Protein AF-A0A957YL84-F1 (afdb_monomer_lite)

Radius of gyration: 13.94 Å; chains: 1; bounding box: 33×29×37 Å

pLDDT: mean 93.48, std 6.89, range [47.0, 98.12]

Secondary structure (DSSP, 8-state):
--SSPP-S-SSHHHHHHTS-HHHHHHHHHHHHHHHHH-TTS-EEEETTEEEEEEEEEE-TTS-EEEEEEEEEEE-SS-EEEEE--EETTEEHHHHTGGGS-S--EETTEE-

Sequence (111 aa):
MNMFKPVGATSVKEYLALLPKDRLEPIAFLHKFIQKIDPSLKPVFASNMLGYGTFKYKNYKKEIVDWPLIALASQKNYMSIYVCAIDGDQYIAEKYKDELGKVSVGKSCIR

Foldseek 3Di:
DLPADDDPDDWPVVLLVRDDPVGNVVVVVVVVVVCVVPVQQDWTCDSNWTATHWDFDQDPVRDTDTDGCWTWDDDPPDIKIFHNDDDPPHAPCVVCVVVVPPWDDDRRITD

Structure (mmCIF, N/CA/C/O backbone):
data_AF-A0A957YL84-F1
#
_entry.id   AF-A0A957YL84-F1
#
loop_
_atom_site.group_PDB
_atom_site.id
_atom_site.type_symbol
_atom_site.label_atom_id
_atom_site.label_alt_id
_atom_site.label_comp_id
_atom_site.label_asym_id
_atom_site.label_entity_id
_atom_site.label_seq_id
_atom_site.pdbx_PDB_ins_code
_atom_site.Cartn_x
_atom_site.Cartn_y
_atom_site.Cartn_z
_atom_site.occupancy
_atom_site.B_iso_or_equiv
_atom_site.auth_seq_id
_atom_site.auth_comp_id
_atom_site.auth_asym_id
_atom_site.auth_atom_id
_atom_site.pdbx_PDB_model_num
ATOM 1 N N . MET A 1 1 ? 15.496 -3.085 10.584 1.00 47.00 1 MET A N 1
ATOM 2 C CA . MET A 1 1 ? 15.426 -3.612 9.207 1.00 47.00 1 MET A CA 1
ATOM 3 C C . MET A 1 1 ? 14.196 -3.033 8.535 1.00 47.00 1 MET A C 1
ATOM 5 O O . MET A 1 1 ? 13.154 -2.988 9.182 1.00 47.00 1 MET A O 1
ATOM 9 N N . ASN A 1 2 ? 14.319 -2.533 7.304 1.00 59.34 2 ASN A N 1
ATOM 10 C CA . ASN A 1 2 ? 13.150 -2.150 6.515 1.00 59.34 2 ASN A CA 1
ATOM 11 C C . ASN A 1 2 ? 12.409 -3.441 6.135 1.00 59.34 2 ASN A C 1
ATOM 13 O O . ASN A 1 2 ? 13.036 -4.370 5.633 1.00 59.34 2 ASN A O 1
ATOM 17 N N . MET A 1 3 ? 11.117 -3.534 6.454 1.00 67.94 3 MET A N 1
ATOM 18 C CA . MET A 1 3 ? 10.330 -4.766 6.279 1.00 67.94 3 MET A CA 1
ATOM 19 C C . MET A 1 3 ? 10.064 -5.076 4.796 1.00 67.94 3 MET A C 1
ATOM 21 O O . MET A 1 3 ? 9.723 -6.201 4.441 1.00 67.94 3 MET A O 1
ATOM 25 N N . PHE A 1 4 ? 10.251 -4.082 3.926 1.00 77.94 4 PHE A N 1
ATOM 26 C CA . PHE A 1 4 ? 10.008 -4.180 2.494 1.00 77.94 4 PHE A CA 1
ATOM 27 C C . PHE A 1 4 ? 11.312 -4.331 1.726 1.00 77.94 4 PHE A C 1
ATOM 29 O O . PHE A 1 4 ? 12.291 -3.619 1.981 1.00 77.94 4 PHE A O 1
ATOM 36 N N . LYS A 1 5 ? 11.291 -5.245 0.752 1.00 79.19 5 LYS A N 1
ATOM 37 C CA . LYS A 1 5 ? 12.413 -5.512 -0.145 1.00 79.19 5 LYS A CA 1
ATOM 38 C C . LYS A 1 5 ? 12.947 -4.190 -0.726 1.00 79.19 5 LYS A C 1
ATOM 40 O O . LYS A 1 5 ? 12.151 -3.414 -1.252 1.00 79.19 5 LYS A O 1
ATOM 45 N N . PRO A 1 6 ? 14.265 -3.933 -0.655 1.00 85.06 6 PRO A N 1
ATOM 46 C CA . PRO A 1 6 ? 14.878 -2.809 -1.346 1.00 85.06 6 PRO A CA 1
ATOM 47 C C . PRO A 1 6 ? 14.544 -2.821 -2.835 1.00 85.06 6 PRO A C 1
ATOM 49 O O . PRO A 1 6 ? 14.619 -3.863 -3.492 1.00 85.06 6 PRO A O 1
ATOM 52 N N . VAL A 1 7 ? 14.193 -1.653 -3.356 1.00 87.00 7 VAL A N 1
ATOM 53 C CA . VAL A 1 7 ? 14.016 -1.415 -4.788 1.00 87.00 7 VAL A CA 1
ATOM 54 C C . VAL A 1 7 ? 14.961 -0.292 -5.192 1.00 87.00 7 VAL A C 1
ATOM 56 O O . VAL A 1 7 ? 15.205 0.616 -4.403 1.00 87.00 7 VAL A O 1
ATOM 59 N N . GLY A 1 8 ? 15.508 -0.349 -6.405 1.00 90.00 8 GLY A N 1
ATOM 60 C CA . GLY A 1 8 ? 16.432 0.669 -6.923 1.00 90.00 8 GLY A CA 1
ATOM 61 C C . GLY A 1 8 ? 15.754 1.983 -7.322 1.00 90.00 8 GLY A C 1
ATOM 62 O O . GLY A 1 8 ? 16.237 2.646 -8.230 1.00 90.00 8 GLY A O 1
ATOM 63 N N . ALA A 1 9 ? 14.617 2.317 -6.707 1.00 93.50 9 ALA A N 1
ATOM 64 C CA . ALA A 1 9 ? 13.841 3.517 -6.990 1.00 93.50 9 ALA A CA 1
ATOM 65 C C . ALA A 1 9 ? 13.916 4.495 -5.819 1.00 93.50 9 ALA A C 1
ATOM 67 O O . ALA A 1 9 ? 13.984 4.095 -4.658 1.00 93.50 9 ALA A O 1
ATOM 68 N N . THR A 1 10 ? 13.830 5.777 -6.146 1.00 94.12 10 THR A N 1
ATOM 69 C CA . THR A 1 10 ? 13.733 6.894 -5.198 1.00 94.12 10 THR A CA 1
ATOM 70 C C . THR A 1 10 ? 12.466 7.724 -5.408 1.00 94.12 10 THR A C 1
ATOM 72 O O . THR A 1 10 ? 12.125 8.574 -4.588 1.00 94.12 10 THR A O 1
ATOM 75 N N . SER A 1 11 ? 11.725 7.453 -6.486 1.00 96.25 11 SER A N 1
ATOM 76 C CA . SER A 1 11 ? 10.488 8.142 -6.844 1.00 96.25 11 SER A CA 1
ATOM 77 C C . SER A 1 11 ? 9.426 7.178 -7.374 1.00 96.25 11 SER A C 1
ATOM 79 O O . SER A 1 11 ? 9.720 6.056 -7.784 1.00 96.25 11 SER A O 1
ATOM 81 N N . VAL A 1 12 ? 8.171 7.640 -7.424 1.00 95.75 12 VAL A N 1
ATOM 82 C CA . VAL A 1 12 ? 7.051 6.892 -8.027 1.00 95.75 12 VAL A CA 1
ATOM 83 C C . VAL A 1 12 ? 7.335 6.563 -9.494 1.00 95.75 12 VAL A C 1
ATOM 85 O O . VAL A 1 12 ? 7.096 5.442 -9.938 1.00 95.75 12 VAL A O 1
ATOM 88 N N . LYS A 1 13 ? 7.885 7.530 -10.240 1.00 95.94 13 LYS A N 1
ATOM 89 C CA . LYS A 1 13 ? 8.230 7.361 -11.655 1.00 95.94 13 LYS A CA 1
ATOM 90 C C . LYS A 1 13 ? 9.270 6.255 -11.843 1.00 95.94 13 LYS A C 1
ATOM 92 O O . LYS A 1 13 ? 9.083 5.385 -12.687 1.00 95.94 13 LYS A O 1
ATOM 97 N N . GLU A 1 14 ? 10.337 6.278 -11.046 1.00 96.50 14 GLU A N 1
ATOM 98 C CA . GLU A 1 14 ? 11.373 5.240 -11.078 1.00 96.50 14 GLU A CA 1
ATOM 99 C C . GLU A 1 14 ? 10.823 3.882 -10.652 1.00 96.50 14 GLU A C 1
ATOM 101 O O . GLU A 1 14 ? 11.103 2.883 -11.306 1.00 96.50 14 GLU A O 1
ATOM 106 N N . TYR A 1 15 ? 9.990 3.839 -9.610 1.00 95.88 15 TYR A N 1
ATOM 107 C CA . TYR A 1 15 ? 9.378 2.597 -9.148 1.00 95.88 15 TYR A CA 1
ATOM 108 C C . TYR A 1 15 ? 8.596 1.908 -10.265 1.00 95.88 15 TYR A C 1
ATOM 110 O O . TYR A 1 15 ? 8.823 0.731 -10.531 1.00 95.88 15 TYR A O 1
ATOM 118 N N . LEU A 1 16 ? 7.724 2.653 -10.952 1.00 94.94 16 LEU A N 1
ATOM 119 C CA . LEU A 1 16 ? 6.933 2.136 -12.069 1.00 94.94 16 LEU A CA 1
ATOM 120 C C . LEU A 1 16 ? 7.814 1.698 -13.249 1.00 94.94 16 LEU A C 1
ATOM 122 O O . LEU A 1 16 ? 7.525 0.677 -13.867 1.00 94.94 16 LEU A O 1
ATOM 126 N N . ALA A 1 17 ? 8.893 2.430 -13.539 1.00 95.44 17 ALA A N 1
ATOM 127 C CA . ALA A 1 17 ? 9.826 2.091 -14.615 1.00 95.44 17 ALA A CA 1
ATOM 128 C C . ALA A 1 17 ? 10.636 0.810 -14.339 1.00 95.44 17 ALA A C 1
ATOM 130 O O . ALA A 1 17 ? 11.042 0.130 -15.279 1.00 95.44 17 ALA A O 1
ATOM 131 N N . LEU A 1 18 ? 10.862 0.474 -13.065 1.00 94.50 18 LEU A N 1
ATOM 132 C CA . LEU A 1 18 ? 11.596 -0.724 -12.646 1.00 94.50 18 LEU A CA 1
ATOM 133 C C . LEU A 1 18 ? 10.708 -1.966 -12.486 1.00 94.50 18 LEU A C 1
ATOM 135 O O . LEU A 1 18 ? 11.222 -3.042 -12.164 1.00 94.50 18 LEU A O 1
ATOM 139 N N . LEU A 1 19 ? 9.391 -1.849 -12.679 1.00 93.50 19 LEU A N 1
ATOM 140 C CA . LEU A 1 19 ? 8.501 -2.998 -12.572 1.00 93.50 19 LEU A CA 1
ATOM 141 C C . LEU A 1 19 ? 8.768 -4.013 -13.694 1.00 93.50 19 LEU A C 1
ATOM 143 O O . LEU A 1 19 ? 8.859 -3.637 -14.865 1.00 93.50 19 LEU A O 1
ATOM 147 N N . PRO A 1 20 ? 8.821 -5.316 -13.367 1.00 91.81 20 PRO A N 1
ATOM 148 C CA . PRO A 1 20 ? 8.762 -6.375 -14.365 1.00 91.81 20 PRO A CA 1
ATOM 149 C C . PRO A 1 20 ? 7.527 -6.237 -15.267 1.00 91.81 20 PRO A C 1
ATOM 151 O O . PRO A 1 20 ? 6.474 -5.772 -14.823 1.00 91.81 20 PRO A O 1
ATOM 154 N N . LYS A 1 21 ? 7.633 -6.668 -16.532 1.00 90.50 21 LYS A N 1
ATOM 155 C CA . LYS A 1 21 ? 6.552 -6.522 -17.527 1.00 90.50 21 LYS A CA 1
ATOM 156 C C . LYS A 1 21 ? 5.223 -7.130 -17.064 1.00 90.50 21 LYS A C 1
ATOM 158 O O . LYS A 1 21 ? 4.182 -6.520 -17.270 1.00 90.50 21 LYS A O 1
ATOM 163 N N . ASP A 1 22 ? 5.269 -8.282 -16.400 1.00 90.44 22 ASP A N 1
ATOM 164 C CA . ASP A 1 22 ? 4.110 -8.993 -15.840 1.00 90.44 22 ASP A CA 1
ATOM 165 C C . ASP A 1 22 ? 3.470 -8.277 -14.636 1.00 90.44 22 ASP A C 1
ATOM 167 O O . ASP A 1 22 ? 2.332 -8.565 -14.267 1.00 90.44 22 ASP A O 1
ATOM 171 N N . ARG A 1 23 ? 4.182 -7.331 -14.013 1.00 92.88 23 ARG A N 1
ATOM 172 C CA . ARG A 1 23 ? 3.697 -6.530 -12.876 1.00 92.88 23 ARG A CA 1
ATOM 173 C C . ARG A 1 23 ? 3.248 -5.135 -13.278 1.00 92.88 23 ARG A C 1
ATOM 175 O O . ARG A 1 23 ? 2.444 -4.533 -12.568 1.00 92.88 23 ARG A O 1
ATOM 182 N N . LEU A 1 24 ? 3.746 -4.628 -14.402 1.00 93.19 24 LEU A N 1
ATOM 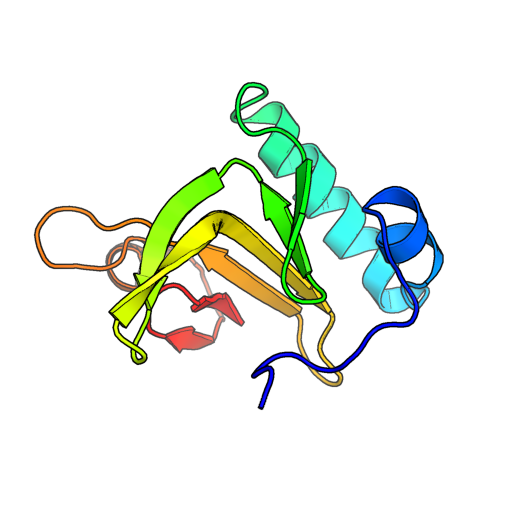183 C CA . LEU A 1 24 ? 3.464 -3.274 -14.856 1.00 93.19 24 LEU A CA 1
ATOM 184 C C . LEU A 1 24 ? 1.970 -3.052 -15.092 1.00 93.19 24 LEU A C 1
ATOM 186 O O . LEU A 1 24 ? 1.420 -2.089 -14.570 1.00 93.19 24 LEU A O 1
ATOM 190 N N . GLU A 1 25 ? 1.314 -3.935 -15.844 1.00 95.06 25 GLU A N 1
ATOM 191 C CA . GLU A 1 25 ? -0.105 -3.792 -16.181 1.00 95.06 25 GLU A CA 1
ATOM 192 C C . GLU A 1 25 ? -1.020 -3.742 -14.941 1.00 95.06 25 GLU A C 1
ATOM 194 O O . GLU A 1 25 ? -1.718 -2.735 -14.771 1.00 95.06 25 GLU A O 1
ATOM 199 N N . PRO A 1 26 ? -1.000 -4.730 -14.021 1.00 94.88 26 PRO A N 1
ATOM 200 C CA . PRO A 1 26 ? -1.875 -4.692 -12.853 1.00 94.88 26 PRO A CA 1
ATOM 201 C C . PRO A 1 26 ? -1.551 -3.539 -11.893 1.00 94.88 26 PRO A C 1
ATOM 203 O O . PRO A 1 26 ? -2.467 -2.914 -11.355 1.00 94.88 26 PRO A O 1
ATOM 206 N N . ILE A 1 27 ? -0.272 -3.195 -11.693 1.00 95.69 27 ILE A N 1
ATOM 207 C CA . ILE A 1 27 ? 0.088 -2.065 -10.822 1.00 95.69 27 ILE A CA 1
ATOM 208 C C . ILE A 1 27 ? -0.310 -0.736 -11.461 1.00 95.69 27 ILE A C 1
ATOM 210 O O . ILE A 1 27 ? -0.816 0.139 -10.761 1.00 95.69 27 ILE A O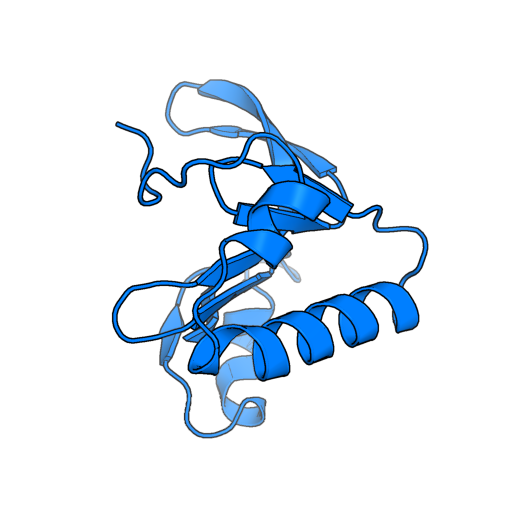 1
ATOM 214 N N . ALA A 1 28 ? -0.141 -0.573 -12.775 1.00 95.62 28 ALA A N 1
ATOM 215 C CA . ALA A 1 28 ? -0.585 0.623 -13.483 1.00 95.62 28 ALA A CA 1
ATOM 216 C C . ALA A 1 28 ? -2.112 0.773 -13.438 1.00 95.62 28 ALA A C 1
ATOM 218 O O . ALA A 1 28 ? -2.608 1.893 -13.286 1.00 95.62 28 ALA A O 1
ATOM 219 N N . PHE A 1 29 ? -2.853 -0.336 -13.527 1.00 96.56 29 PHE A N 1
ATOM 220 C CA . PHE A 1 29 ? -4.300 -0.340 -13.331 1.00 96.56 29 PHE A CA 1
ATOM 221 C C . PHE A 1 29 ? -4.669 0.161 -11.930 1.00 96.56 29 PHE A C 1
ATOM 223 O O . PHE A 1 29 ? -5.393 1.151 -11.815 1.00 96.56 29 PHE A O 1
ATOM 230 N N . LEU A 1 30 ? -4.117 -0.448 -10.874 1.00 96.75 30 LEU A N 1
ATOM 231 C CA . LEU A 1 30 ? -4.387 -0.044 -9.488 1.00 96.75 30 LEU A CA 1
ATOM 232 C C . LEU A 1 30 ? -3.967 1.407 -9.221 1.00 96.75 30 LEU A C 1
ATOM 234 O O . LEU A 1 30 ? -4.695 2.155 -8.573 1.00 96.75 30 LEU A O 1
ATOM 238 N N . HIS A 1 31 ? -2.831 1.833 -9.774 1.00 97.19 31 HIS A N 1
ATOM 239 C CA . HIS A 1 31 ? -2.337 3.202 -9.657 1.00 97.19 31 HIS A CA 1
ATOM 240 C C . HIS A 1 31 ? -3.304 4.230 -10.240 1.00 97.19 31 HIS A C 1
ATOM 242 O O . HIS A 1 31 ? -3.573 5.257 -9.612 1.00 97.19 31 HIS A O 1
ATOM 248 N N . LYS A 1 32 ? -3.853 3.957 -11.426 1.00 97.19 32 LYS A N 1
ATOM 249 C CA . LYS A 1 32 ? -4.876 4.810 -12.043 1.00 97.19 32 LYS A CA 1
ATOM 250 C C . LYS A 1 32 ? -6.197 4.738 -11.282 1.00 97.19 32 LYS A C 1
ATOM 252 O O . LYS A 1 32 ? -6.844 5.765 -11.103 1.00 97.19 32 LYS A O 1
ATOM 257 N N . PHE A 1 33 ? -6.589 3.547 -10.830 1.00 97.69 33 PHE A N 1
ATOM 258 C CA . PHE A 1 33 ? -7.840 3.330 -10.110 1.00 97.69 33 PHE A CA 1
ATOM 259 C C . PHE A 1 33 ? -7.885 4.124 -8.800 1.00 97.69 33 PHE A C 1
ATOM 261 O O . PHE A 1 33 ? -8.822 4.889 -8.595 1.00 97.69 33 PHE A O 1
ATOM 268 N N . ILE A 1 34 ? -6.844 4.032 -7.967 1.00 96.62 34 ILE A N 1
ATOM 269 C CA . ILE A 1 34 ? -6.768 4.765 -6.693 1.00 96.62 34 ILE A CA 1
ATOM 270 C C . ILE A 1 34 ? -6.846 6.279 -6.930 1.00 96.62 34 ILE A C 1
ATOM 272 O O . ILE A 1 34 ? -7.661 6.954 -6.309 1.00 96.62 34 ILE A O 1
ATOM 276 N N . GLN A 1 35 ? -6.068 6.803 -7.884 1.00 96.69 35 GLN A N 1
ATOM 277 C CA . GLN A 1 35 ? -6.078 8.235 -8.211 1.00 96.69 35 GLN A CA 1
ATOM 278 C C . GLN A 1 35 ? -7.410 8.722 -8.789 1.00 96.69 35 GLN A C 1
ATOM 280 O O . GLN A 1 35 ? -7.729 9.900 -8.664 1.00 96.69 35 GLN A O 1
ATOM 285 N N . LYS A 1 36 ? -8.176 7.841 -9.443 1.00 97.75 36 LYS A N 1
ATOM 286 C CA . LYS A 1 36 ? -9.514 8.164 -9.944 1.00 97.75 36 LYS A CA 1
ATOM 287 C C . LYS A 1 36 ? -10.538 8.235 -8.811 1.00 97.75 36 LYS A C 1
ATOM 289 O O . LYS A 1 36 ? -11.402 9.104 -8.857 1.00 97.75 36 LYS A O 1
ATOM 294 N N . ILE A 1 37 ? -10.469 7.313 -7.850 1.00 96.81 37 ILE A N 1
ATOM 295 C CA . ILE A 1 37 ? -11.408 7.2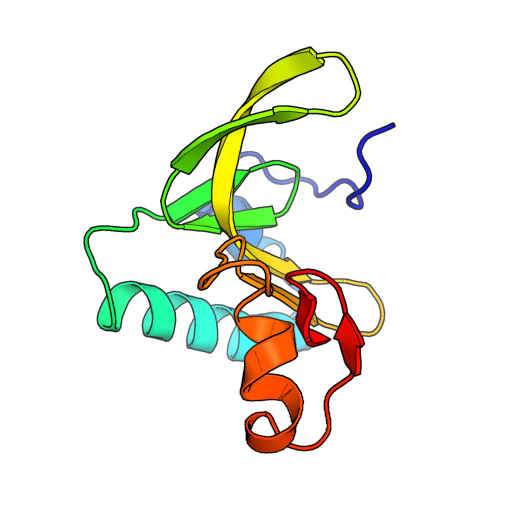50 -6.721 1.00 96.81 37 ILE A CA 1
ATOM 296 C C . ILE A 1 37 ? -11.209 8.438 -5.785 1.00 96.81 37 ILE A C 1
ATOM 298 O O . ILE A 1 37 ? -12.186 9.081 -5.412 1.00 96.81 37 ILE A O 1
ATOM 302 N N . ASP A 1 38 ? -9.959 8.753 -5.447 1.00 95.12 38 ASP A N 1
ATOM 303 C CA . ASP A 1 38 ? -9.646 9.913 -4.621 1.00 95.12 38 ASP A CA 1
ATOM 304 C C . ASP A 1 38 ? -8.383 10.639 -5.126 1.00 95.12 38 ASP A C 1
ATOM 306 O O . ASP A 1 38 ? -7.254 10.295 -4.757 1.00 95.12 38 ASP A O 1
ATOM 310 N N . PRO A 1 39 ? -8.553 11.688 -5.954 1.00 95.25 39 PRO A N 1
ATOM 311 C CA . PRO A 1 39 ? -7.449 12.503 -6.465 1.00 95.25 39 PRO A CA 1
ATOM 312 C C . PRO A 1 39 ? -6.696 13.311 -5.392 1.00 95.25 39 PRO A C 1
ATOM 314 O O . PRO A 1 39 ? -5.642 13.901 -5.690 1.00 95.25 39 PRO A O 1
ATOM 317 N N . SER A 1 40 ? -7.234 13.406 -4.169 1.00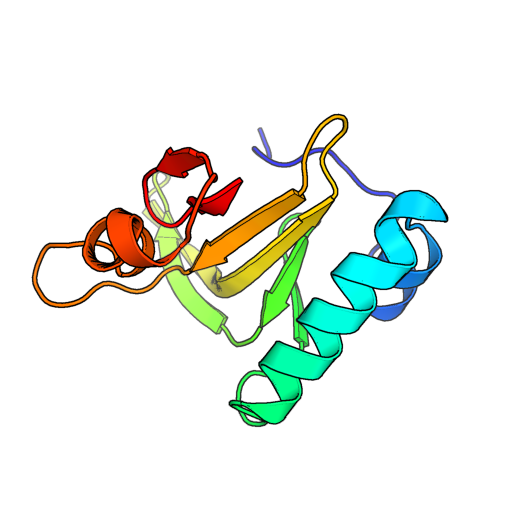 96.19 40 SER A N 1
ATOM 318 C CA . SER A 1 40 ? -6.571 14.091 -3.054 1.00 96.19 40 SER A CA 1
ATOM 319 C C . SER A 1 40 ? -5.422 13.256 -2.477 1.00 96.19 40 SER A C 1
ATOM 321 O O . SER A 1 40 ? -4.429 13.822 -2.011 1.00 96.19 40 SER A O 1
ATOM 323 N N . LEU A 1 41 ? -5.486 11.925 -2.612 1.00 96.12 41 LEU A N 1
ATOM 324 C CA . LEU A 1 41 ? -4.440 10.998 -2.186 1.00 96.12 41 LEU A CA 1
ATOM 325 C C . LEU A 1 41 ? -3.261 11.023 -3.164 1.00 96.12 41 LEU A C 1
ATOM 327 O O . LEU A 1 41 ? -3.129 10.191 -4.065 1.00 96.12 41 LEU A O 1
ATOM 331 N N . LYS A 1 42 ? -2.375 12.007 -2.987 1.00 96.19 42 LYS A N 1
ATOM 332 C CA . LYS A 1 42 ? -1.204 12.175 -3.854 1.00 96.19 42 LYS A CA 1
ATOM 333 C C . LYS A 1 42 ? -0.286 10.946 -3.796 1.00 96.19 42 LYS A C 1
ATOM 335 O O . LYS A 1 42 ? 0.003 10.475 -2.692 1.00 96.19 42 LYS A O 1
ATOM 340 N N . PRO A 1 43 ? 0.187 10.435 -4.951 1.00 97.50 43 PRO A N 1
ATOM 341 C CA . PRO A 1 43 ? 1.157 9.352 -4.979 1.00 97.50 43 PRO A CA 1
ATOM 342 C C . PRO A 1 43 ? 2.472 9.764 -4.317 1.00 97.50 43 PRO A C 1
ATOM 344 O O . PRO A 1 43 ? 3.015 10.830 -4.608 1.00 97.50 43 PRO A O 1
ATOM 347 N N . VAL A 1 44 ? 3.012 8.892 -3.474 1.00 96.94 44 VAL A N 1
ATOM 348 C CA . VAL A 1 44 ? 4.301 9.071 -2.800 1.00 96.94 44 VAL A CA 1
ATOM 349 C C . VAL A 1 44 ? 5.125 7.802 -2.939 1.00 96.94 44 VAL A C 1
ATOM 351 O O . VAL A 1 44 ? 4.586 6.700 -2.991 1.00 96.94 44 VAL A O 1
ATOM 354 N N . PHE A 1 45 ? 6.445 7.929 -2.988 1.00 95.88 45 PHE A N 1
ATOM 355 C CA . PHE A 1 45 ? 7.314 6.770 -2.835 1.00 95.88 45 PHE A CA 1
ATOM 356 C C . PHE A 1 45 ? 7.668 6.631 -1.355 1.00 95.88 45 PHE A C 1
ATOM 358 O O . PHE A 1 45 ? 8.325 7.504 -0.792 1.00 95.88 45 PHE A O 1
ATOM 365 N N . ALA A 1 46 ? 7.186 5.568 -0.712 1.00 92.62 46 ALA A N 1
ATOM 366 C CA . ALA A 1 46 ? 7.309 5.379 0.730 1.00 92.62 46 ALA A CA 1
ATOM 367 C C . ALA A 1 46 ? 7.749 3.949 1.039 1.00 92.62 46 ALA A C 1
ATOM 369 O O . ALA A 1 46 ? 7.123 2.989 0.598 1.00 92.62 46 ALA A O 1
ATOM 370 N N . SER A 1 47 ? 8.837 3.799 1.799 1.00 89.69 47 SER A N 1
ATOM 371 C CA . SER A 1 47 ? 9.323 2.498 2.283 1.00 89.69 47 SER A CA 1
ATOM 372 C C . SER A 1 47 ? 9.457 1.422 1.190 1.00 89.69 47 SER A C 1
ATOM 374 O O . SER A 1 47 ? 9.062 0.281 1.406 1.00 89.69 47 SER A O 1
ATOM 376 N N . ASN A 1 48 ? 10.046 1.761 0.035 1.00 93.06 48 ASN A N 1
ATOM 377 C CA . ASN A 1 48 ? 10.190 0.873 -1.136 1.00 93.06 48 ASN A CA 1
ATOM 378 C C . ASN A 1 48 ? 8.867 0.465 -1.815 1.00 93.06 48 ASN A C 1
ATOM 380 O O . ASN A 1 48 ? 8.813 -0.538 -2.530 1.00 93.06 48 ASN A O 1
ATOM 384 N N . MET A 1 49 ? 7.801 1.234 -1.601 1.00 94.81 49 MET A N 1
ATOM 385 C CA . MET A 1 49 ? 6.466 0.991 -2.142 1.00 94.81 49 MET A CA 1
ATOM 386 C C . MET A 1 49 ? 5.896 2.245 -2.800 1.00 94.81 49 MET A C 1
ATOM 388 O O . MET A 1 49 ? 6.327 3.373 -2.544 1.00 94.81 49 MET A O 1
ATOM 392 N N . LEU A 1 50 ? 4.873 2.030 -3.620 1.00 97.00 50 LEU A N 1
ATOM 393 C CA . LEU A 1 50 ? 4.041 3.088 -4.172 1.00 97.00 50 LEU A CA 1
ATOM 394 C C . LEU A 1 50 ? 2.894 3.390 -3.200 1.00 97.00 50 LEU A C 1
ATOM 396 O O . LEU A 1 50 ? 1.977 2.586 -3.075 1.00 97.00 50 LEU A O 1
ATOM 400 N N . GLY A 1 51 ? 2.959 4.517 -2.499 1.00 97.44 51 GLY A N 1
ATOM 401 C CA . GLY A 1 51 ? 1.957 4.980 -1.537 1.00 97.44 51 GLY A CA 1
ATOM 402 C C . GLY A 1 51 ? 1.008 6.044 -2.097 1.00 97.44 51 GLY A C 1
ATOM 403 O O . GLY A 1 51 ? 1.303 6.651 -3.125 1.00 97.44 51 GLY A O 1
ATOM 404 N N . TYR A 1 52 ? -0.102 6.296 -1.399 1.00 98.12 52 TYR A N 1
ATOM 405 C CA . TYR A 1 52 ? -1.103 7.318 -1.729 1.00 98.12 52 TYR A CA 1
ATOM 406 C C . TYR A 1 52 ? -1.637 7.978 -0.465 1.00 98.12 52 TYR A C 1
ATOM 408 O O . TYR A 1 52 ? -2.159 7.293 0.422 1.00 98.12 52 TYR A O 1
ATOM 416 N N . GLY A 1 53 ? -1.508 9.307 -0.405 1.00 96.88 53 GLY A N 1
ATOM 417 C CA . GLY A 1 53 ? -1.781 10.085 0.803 1.00 96.88 53 GLY A CA 1
ATOM 418 C C . GLY A 1 53 ? -0.832 9.719 1.947 1.00 96.88 53 GLY A C 1
ATOM 419 O O . GLY A 1 53 ? -0.216 8.657 1.946 1.00 96.88 53 GLY A O 1
ATOM 420 N N . THR A 1 54 ? -0.692 10.597 2.935 1.00 96.44 54 THR A N 1
ATOM 421 C CA . THR A 1 54 ? 0.175 10.345 4.093 1.00 96.44 54 THR A CA 1
ATOM 422 C C . THR A 1 54 ? -0.442 10.881 5.368 1.00 96.44 54 THR A C 1
ATOM 424 O O . THR A 1 54 ? -1.045 11.953 5.361 1.00 96.44 54 THR A O 1
ATOM 427 N N . PHE A 1 55 ? -0.230 10.176 6.471 1.00 95.38 55 PHE A N 1
ATOM 428 C CA . PHE A 1 55 ? -0.587 10.634 7.809 1.00 95.38 55 PHE A CA 1
ATOM 429 C C . PHE A 1 55 ? 0.566 10.382 8.785 1.00 95.38 55 PHE A C 1
ATOM 431 O O . PHE A 1 55 ? 1.436 9.542 8.543 1.00 95.38 55 PHE A O 1
ATOM 438 N N . LYS A 1 56 ? 0.574 11.114 9.904 1.00 96.50 56 LYS A N 1
ATOM 439 C CA . LYS A 1 56 ? 1.558 10.910 10.971 1.00 96.50 56 LYS A CA 1
ATOM 440 C C . LYS A 1 56 ? 1.230 9.626 11.726 1.00 96.50 56 LYS A C 1
ATOM 442 O O . LYS A 1 56 ? 0.171 9.510 12.336 1.00 96.50 56 LYS A O 1
ATOM 447 N N . TYR A 1 57 ? 2.157 8.678 11.707 1.00 93.94 57 TYR A N 1
ATOM 448 C CA . TYR A 1 57 ? 2.031 7.384 12.365 1.00 93.94 57 TYR A CA 1
ATOM 449 C C . TYR A 1 57 ? 3.148 7.196 13.387 1.00 93.94 57 TYR A C 1
ATOM 451 O O . TYR A 1 57 ? 4.313 7.481 13.107 1.00 93.94 57 TYR A O 1
ATOM 459 N N . LYS A 1 58 ? 2.802 6.686 14.572 1.00 95.19 58 LYS A N 1
ATOM 460 C CA . LYS A 1 58 ? 3.780 6.307 15.593 1.00 95.19 58 LYS A CA 1
ATOM 461 C C . LYS A 1 58 ? 4.147 4.838 15.426 1.00 95.19 58 LYS A C 1
ATOM 463 O O . LYS A 1 58 ? 3.325 3.962 15.684 1.00 95.19 58 LYS A O 1
ATOM 468 N N . ASN A 1 59 ? 5.379 4.569 15.015 1.00 90.50 59 ASN A N 1
ATOM 469 C CA . ASN A 1 59 ? 5.834 3.204 14.769 1.00 90.50 59 ASN A CA 1
ATOM 470 C C . ASN A 1 59 ? 6.185 2.452 16.074 1.00 90.50 59 ASN A C 1
ATOM 472 O O . ASN A 1 59 ? 6.165 3.005 17.176 1.00 90.50 59 ASN A O 1
ATOM 476 N N . TYR A 1 60 ? 6.573 1.179 15.945 1.00 88.06 60 TYR A N 1
ATOM 477 C CA . TYR A 1 60 ? 6.977 0.329 17.076 1.00 88.06 60 TYR A CA 1
ATOM 478 C C . TYR A 1 60 ? 8.207 0.847 17.844 1.00 88.06 60 TYR A C 1
ATOM 480 O O . TYR A 1 60 ? 8.394 0.502 19.009 1.00 88.06 60 TYR A O 1
ATOM 488 N N . LYS A 1 61 ? 9.032 1.698 17.221 1.00 92.38 61 LYS A N 1
ATOM 489 C CA . LYS A 1 61 ? 10.170 2.378 17.856 1.00 92.38 61 LYS A CA 1
ATOM 490 C C . LYS A 1 61 ? 9.779 3.680 18.555 1.00 92.38 61 LYS A C 1
ATOM 492 O O . LYS A 1 61 ? 10.649 4.370 19.072 1.00 92.38 61 LYS A O 1
ATOM 497 N N . LYS A 1 62 ? 8.481 4.003 18.606 1.00 94.62 62 LYS A N 1
ATOM 498 C CA . LYS A 1 62 ? 7.922 5.253 19.144 1.00 94.62 62 LYS A CA 1
ATOM 499 C C . LYS A 1 62 ? 8.304 6.504 18.338 1.00 94.62 62 LYS A C 1
ATOM 501 O O . LYS A 1 62 ? 8.114 7.608 18.840 1.00 94.62 62 LYS A O 1
ATOM 506 N N . GLU A 1 63 ? 8.769 6.342 17.102 1.00 95.25 63 GLU A N 1
ATOM 507 C CA . GLU A 1 63 ? 9.087 7.444 16.189 1.00 95.25 63 GLU A CA 1
ATOM 508 C C . GLU A 1 63 ? 7.823 7.880 15.441 1.00 95.25 63 GLU A C 1
ATOM 510 O O . GLU A 1 63 ? 6.999 7.039 15.069 1.00 95.25 63 GLU A O 1
ATOM 515 N N . ILE A 1 64 ? 7.683 9.186 15.199 1.00 96.06 64 ILE A N 1
ATOM 516 C CA . ILE A 1 64 ? 6.636 9.724 14.328 1.00 96.06 64 ILE A CA 1
ATOM 517 C C . ILE A 1 64 ? 7.162 9.740 12.895 1.00 96.06 64 ILE A C 1
ATOM 519 O O . ILE A 1 64 ? 8.140 10.424 12.599 1.00 96.06 64 ILE A O 1
ATOM 523 N N . VAL A 1 65 ? 6.505 8.994 12.014 1.00 94.12 65 VAL A N 1
ATOM 524 C CA . VAL A 1 65 ? 6.846 8.885 10.591 1.00 94.12 65 VAL A CA 1
ATOM 525 C C . VAL A 1 65 ? 5.652 9.274 9.728 1.00 94.12 65 VAL A C 1
ATOM 527 O O . VAL A 1 65 ? 4.506 9.177 10.167 1.00 94.12 65 VAL A O 1
ATOM 530 N N . ASP A 1 66 ? 5.912 9.695 8.493 1.00 95.19 66 ASP A N 1
ATOM 531 C CA . ASP A 1 66 ? 4.869 9.797 7.475 1.00 95.19 66 ASP A CA 1
ATOM 532 C C . ASP A 1 66 ? 4.595 8.408 6.901 1.00 95.19 66 ASP A C 1
ATOM 534 O O . ASP A 1 66 ? 5.498 7.748 6.381 1.00 95.19 66 ASP A O 1
ATOM 538 N N . TRP A 1 67 ? 3.352 7.951 7.031 1.00 95.62 67 TRP A N 1
ATOM 539 C CA . TRP A 1 67 ? 2.931 6.631 6.581 1.00 95.62 67 TRP A CA 1
ATOM 540 C C . TRP A 1 67 ? 1.837 6.737 5.522 1.00 95.62 67 TRP A C 1
ATOM 542 O O . TRP A 1 67 ? 0.936 7.568 5.674 1.00 95.62 67 TRP A O 1
ATOM 552 N N . PRO A 1 68 ? 1.892 5.928 4.450 1.00 96.88 68 PRO A N 1
ATOM 553 C CA . PRO A 1 68 ? 0.882 5.987 3.412 1.00 96.88 68 PRO A CA 1
ATOM 554 C C . PRO A 1 68 ? -0.472 5.456 3.892 1.00 96.88 68 PRO A C 1
ATOM 556 O O . PRO A 1 68 ? -0.534 4.448 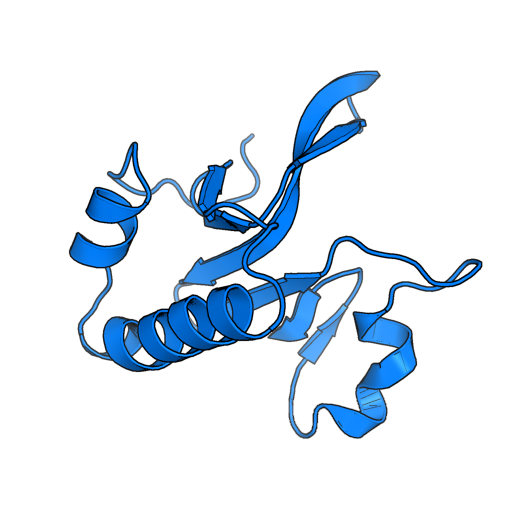4.598 1.00 96.88 68 PRO A O 1
ATOM 559 N N . LEU A 1 69 ? -1.565 6.100 3.468 1.00 96.88 69 LEU A N 1
ATOM 560 C CA . LEU A 1 69 ? -2.919 5.594 3.731 1.00 96.88 69 LEU A CA 1
ATOM 561 C C . LEU A 1 69 ? -3.181 4.315 2.930 1.00 96.88 69 LEU A C 1
ATOM 563 O O . LEU A 1 69 ? -3.664 3.322 3.471 1.00 96.88 69 LEU A O 1
ATOM 567 N N . ILE A 1 70 ? -2.811 4.329 1.649 1.00 97.56 70 ILE A N 1
ATOM 568 C CA . ILE A 1 70 ? -2.834 3.156 0.773 1.00 97.56 70 ILE A CA 1
ATOM 569 C C . ILE A 1 70 ? -1.428 2.931 0.223 1.00 97.56 70 ILE A C 1
ATOM 571 O O . ILE A 1 70 ? -0.770 3.896 -0.155 1.00 97.56 70 ILE A O 1
ATOM 575 N N . ALA A 1 71 ? -0.962 1.685 0.134 1.00 96.94 71 ALA A N 1
ATOM 576 C CA . ALA A 1 71 ? 0.307 1.366 -0.522 1.00 96.94 71 ALA A CA 1
ATOM 577 C C . ALA A 1 71 ? 0.237 0.108 -1.391 1.00 96.94 71 ALA A C 1
ATOM 579 O O . ALA A 1 71 ? -0.501 -0.826 -1.097 1.00 96.94 71 ALA A O 1
ATOM 580 N N . LEU A 1 72 ? 1.041 0.077 -2.451 1.00 96.38 72 LEU A N 1
ATOM 581 C CA . LEU A 1 72 ? 1.186 -1.033 -3.385 1.00 96.38 72 LEU A CA 1
ATOM 582 C C . LEU A 1 72 ? 2.634 -1.517 -3.394 1.00 96.38 72 LEU A C 1
ATOM 584 O O . LEU A 1 72 ? 3.566 -0.724 -3.565 1.00 96.38 72 LEU A O 1
ATOM 588 N N . ALA A 1 73 ? 2.815 -2.828 -3.257 1.00 94.31 73 ALA A N 1
ATOM 589 C CA . ALA A 1 73 ? 4.126 -3.461 -3.313 1.00 94.31 73 ALA A CA 1
ATOM 590 C C . ALA A 1 73 ? 4.146 -4.633 -4.299 1.00 94.31 73 ALA A C 1
ATOM 592 O O . ALA A 1 73 ? 3.401 -5.600 -4.145 1.00 94.31 73 ALA A O 1
ATOM 593 N N . SER A 1 74 ? 5.062 -4.587 -5.265 1.00 93.56 74 SER A N 1
ATOM 594 C CA . SER A 1 74 ? 5.397 -5.716 -6.136 1.00 93.56 74 SER A CA 1
ATOM 595 C C . SER A 1 74 ? 6.357 -6.681 -5.430 1.00 93.56 74 SER A C 1
ATOM 597 O O . SER A 1 74 ? 7.572 -6.465 -5.431 1.00 93.56 74 SER A O 1
ATOM 599 N N . GLN A 1 75 ? 5.837 -7.751 -4.825 1.00 90.12 75 GLN A N 1
ATOM 600 C CA . GLN A 1 75 ? 6.659 -8.800 -4.210 1.00 90.12 75 GLN A CA 1
ATOM 601 C C . GLN A 1 75 ? 7.047 -9.869 -5.242 1.00 90.12 75 GLN A C 1
ATOM 603 O O . GLN A 1 75 ? 6.584 -9.867 -6.381 1.00 90.12 75 GLN A O 1
ATOM 608 N N . LYS A 1 76 ? 7.924 -10.805 -4.853 1.00 86.38 76 LYS A N 1
ATOM 609 C CA . LYS A 1 76 ? 8.417 -11.860 -5.759 1.00 86.38 76 LYS A CA 1
ATOM 610 C C . LYS A 1 76 ? 7.276 -12.716 -6.332 1.00 86.38 76 LYS A C 1
ATOM 612 O O . LYS A 1 76 ? 7.242 -12.953 -7.533 1.00 86.38 76 LYS A O 1
ATOM 617 N N . ASN A 1 77 ? 6.351 -13.154 -5.475 1.00 89.38 77 ASN A N 1
ATOM 618 C CA . ASN A 1 77 ? 5.312 -14.125 -5.839 1.00 89.38 77 ASN A CA 1
ATOM 619 C C . ASN A 1 77 ? 3.903 -13.516 -5.932 1.00 89.38 77 ASN A C 1
ATOM 621 O O . ASN A 1 77 ? 3.038 -14.088 -6.581 1.00 89.38 77 ASN A O 1
ATOM 625 N N . TYR A 1 78 ? 3.669 -12.365 -5.306 1.00 91.75 78 TYR A N 1
ATOM 626 C CA . TYR A 1 78 ? 2.355 -11.727 -5.200 1.00 91.75 78 TYR A CA 1
ATOM 627 C C . TYR A 1 78 ? 2.495 -10.202 -5.236 1.00 91.75 78 TYR A C 1
ATOM 629 O O . TYR A 1 78 ? 3.604 -9.667 -5.173 1.00 91.75 78 TYR A O 1
ATOM 637 N N . MET A 1 79 ? 1.373 -9.496 -5.325 1.00 93.31 79 MET A N 1
ATOM 638 C CA . MET A 1 79 ? 1.318 -8.052 -5.096 1.00 93.31 79 MET A CA 1
ATOM 639 C C . MET A 1 79 ? 0.587 -7.814 -3.783 1.00 93.31 79 MET A C 1
ATOM 641 O O . MET A 1 79 ? -0.397 -8.487 -3.509 1.00 93.31 79 MET A O 1
ATOM 645 N N . SER A 1 80 ? 1.070 -6.878 -2.975 1.00 95.38 80 SER A N 1
ATOM 646 C CA . SER A 1 80 ? 0.356 -6.469 -1.768 1.00 95.38 80 SER A CA 1
ATOM 647 C C . SER A 1 80 ? -0.343 -5.143 -2.004 1.00 95.38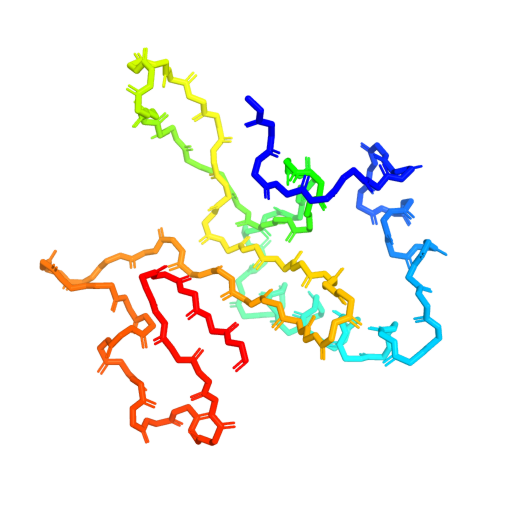 80 SER A C 1
ATOM 649 O O . SER A 1 80 ? 0.298 -4.191 -2.460 1.00 95.38 80 SER A O 1
ATOM 651 N N . ILE A 1 81 ? -1.609 -5.068 -1.607 1.00 96.62 81 ILE A N 1
ATOM 652 C CA . ILE A 1 81 ? -2.322 -3.810 -1.394 1.00 96.62 81 ILE A CA 1
ATOM 653 C C . ILE A 1 81 ? -2.444 -3.610 0.111 1.00 96.62 81 ILE A C 1
ATOM 655 O O . ILE A 1 81 ? -3.020 -4.445 0.810 1.00 96.62 81 ILE A O 1
ATOM 659 N N . TYR A 1 82 ? -1.893 -2.511 0.608 1.00 96.69 82 TYR A N 1
ATOM 660 C CA . TYR A 1 82 ? -2.042 -2.093 1.989 1.00 96.69 82 TYR A CA 1
ATOM 661 C C . TYR A 1 82 ? -3.107 -1.008 2.084 1.00 96.69 82 TYR A C 1
ATOM 663 O O . TYR A 1 82 ? -2.958 0.030 1.448 1.00 96.69 82 TYR A O 1
ATOM 671 N N . VAL A 1 83 ? -4.144 -1.225 2.889 1.00 96.69 83 VAL A N 1
ATOM 672 C CA . VAL A 1 83 ? -5.170 -0.231 3.233 1.00 96.69 83 VAL A CA 1
ATOM 673 C C . VAL A 1 83 ? -5.030 0.058 4.723 1.00 96.69 83 VAL A C 1
ATOM 675 O O . VAL A 1 83 ? -5.556 -0.671 5.563 1.00 96.69 83 VAL A O 1
ATOM 678 N N . CYS A 1 84 ? -4.261 1.092 5.061 1.00 95.44 84 CYS A N 1
ATOM 679 C CA . CYS A 1 84 ? -3.921 1.470 6.435 1.00 95.44 84 CYS A CA 1
ATOM 680 C C . CYS A 1 84 ? -5.032 2.316 7.069 1.00 95.44 84 CYS A C 1
ATOM 682 O O . CYS A 1 84 ? -4.786 3.411 7.569 1.00 95.44 84 CYS A O 1
ATOM 684 N N . ALA A 1 85 ? -6.255 1.797 7.022 1.00 94.25 85 ALA A N 1
ATOM 685 C CA . ALA A 1 85 ? -7.445 2.419 7.575 1.00 94.25 85 ALA A CA 1
ATOM 686 C C . ALA A 1 85 ? -8.191 1.421 8.464 1.00 94.25 85 ALA A C 1
ATOM 688 O O . ALA A 1 85 ? -8.163 0.206 8.230 1.00 94.25 85 ALA A O 1
ATOM 689 N N . ILE A 1 86 ? -8.867 1.960 9.472 1.00 94.81 86 ILE A N 1
ATOM 690 C CA . ILE A 1 86 ? -9.717 1.220 10.401 1.00 94.81 86 ILE A CA 1
ATOM 691 C C . ILE A 1 86 ? -11.123 1.813 10.385 1.00 94.81 86 ILE A C 1
ATOM 693 O O . ILE A 1 86 ? -11.289 3.012 10.164 1.00 94.81 86 ILE A O 1
ATOM 697 N N . ASP A 1 87 ? -12.112 0.967 10.632 1.00 94.50 87 ASP A N 1
ATOM 698 C CA . ASP A 1 87 ? -13.485 1.354 10.936 1.00 94.50 87 ASP A CA 1
ATOM 699 C C . ASP A 1 87 ? -13.844 0.748 12.294 1.00 94.50 87 ASP A C 1
ATOM 701 O O . ASP A 1 87 ? -13.865 -0.475 12.452 1.00 94.50 87 ASP A O 1
ATOM 705 N N . GLY A 1 88 ? -14.022 1.607 13.298 1.00 93.69 88 GLY A N 1
ATOM 706 C CA . GLY A 1 88 ? -14.075 1.189 14.697 1.00 93.69 88 GLY A CA 1
ATOM 707 C C . GLY A 1 88 ? -12.747 0.580 15.156 1.00 93.69 88 GLY A C 1
ATOM 708 O O . GLY A 1 88 ? -11.706 1.237 15.127 1.00 93.69 88 GLY A O 1
ATOM 709 N N . ASP A 1 89 ? -12.788 -0.677 15.587 1.00 92.69 89 ASP A N 1
ATOM 710 C CA . ASP A 1 89 ? -11.643 -1.460 16.058 1.00 92.69 89 ASP A CA 1
ATOM 711 C C . ASP A 1 89 ? -11.098 -2.444 15.005 1.00 92.69 89 ASP A C 1
ATOM 713 O O . ASP A 1 89 ? -10.144 -3.181 15.278 1.00 92.69 89 ASP A O 1
ATOM 717 N N . GLN A 1 90 ? -11.655 -2.433 13.788 1.00 94.62 90 GLN A N 1
ATOM 718 C CA . GLN A 1 90 ? -11.327 -3.389 12.735 1.00 94.62 90 GLN A CA 1
ATOM 719 C C . GLN A 1 90 ? -10.654 -2.725 11.531 1.00 94.62 90 GLN A C 1
ATOM 721 O O . GLN A 1 90 ? -11.047 -1.654 11.070 1.00 94.62 90 GLN A O 1
ATOM 726 N N . TYR A 1 91 ? -9.650 -3.392 10.958 1.00 96.19 91 TYR A N 1
ATOM 727 C CA . TYR A 1 91 ? -9.060 -2.968 9.690 1.00 96.19 91 TYR A CA 1
ATOM 728 C C . TYR A 1 91 ? -10.043 -3.145 8.535 1.00 96.19 91 TYR A C 1
ATOM 730 O O . TYR A 1 91 ? -10.649 -4.208 8.393 1.00 96.19 91 TYR A O 1
ATOM 738 N N . ILE A 1 92 ? -10.128 -2.141 7.656 1.00 96.00 92 ILE A N 1
ATOM 739 C CA . ILE A 1 92 ? -11.058 -2.142 6.513 1.00 96.00 92 ILE A CA 1
ATOM 740 C C . ILE A 1 92 ? -10.893 -3.408 5.660 1.00 96.00 92 ILE A C 1
ATOM 742 O O . ILE A 1 92 ? -11.874 -4.065 5.332 1.00 96.00 92 ILE A O 1
ATOM 746 N N . ALA A 1 93 ? -9.652 -3.796 5.347 1.00 95.56 93 ALA A N 1
ATOM 747 C CA . ALA A 1 93 ? -9.383 -4.991 4.547 1.00 95.56 93 ALA A CA 1
ATOM 748 C C . ALA A 1 93 ? -9.940 -6.272 5.192 1.00 95.56 93 ALA A C 1
ATOM 750 O O . ALA A 1 93 ? -10.512 -7.111 4.504 1.00 95.56 93 ALA A O 1
ATOM 751 N N . GLU A 1 94 ? -9.800 -6.413 6.512 1.00 96.19 94 GLU A N 1
ATOM 752 C CA . GLU A 1 94 ? -10.316 -7.568 7.251 1.00 96.19 94 GLU A CA 1
ATOM 753 C C . GLU A 1 94 ? -11.841 -7.545 7.356 1.00 96.19 94 GLU A C 1
ATOM 755 O O . GLU A 1 94 ? -12.465 -8.602 7.264 1.00 96.19 94 GLU A O 1
ATOM 760 N N . LYS A 1 95 ? -12.431 -6.355 7.525 1.00 96.56 95 LYS A N 1
ATOM 761 C CA . LYS A 1 95 ? -13.884 -6.160 7.592 1.00 96.56 95 LYS A CA 1
ATOM 762 C C . LYS A 1 95 ? -14.584 -6.634 6.322 1.00 96.56 95 LYS A C 1
ATOM 764 O O . LYS A 1 95 ? -15.600 -7.310 6.416 1.00 96.56 95 LYS A O 1
ATOM 769 N N . TYR A 1 96 ? -14.011 -6.335 5.159 1.00 95.75 96 TYR A N 1
ATOM 770 C CA . TYR A 1 96 ? -14.600 -6.656 3.855 1.00 95.75 96 TYR A CA 1
ATOM 771 C C . TYR A 1 96 ? -13.990 -7.900 3.192 1.00 95.75 96 TYR A C 1
ATOM 773 O O . TYR A 1 96 ? -14.160 -8.102 1.993 1.00 95.75 96 TYR A O 1
ATOM 781 N N . LYS A 1 97 ? -13.267 -8.752 3.935 1.00 96.19 97 LYS A N 1
ATOM 782 C CA . LYS A 1 97 ? -12.494 -9.871 3.360 1.00 96.19 97 LYS A CA 1
ATOM 783 C C . LYS A 1 97 ? -13.320 -10.812 2.469 1.00 96.19 97 LYS A C 1
ATOM 785 O O . LYS A 1 97 ? -12.802 -11.299 1.470 1.00 96.19 97 LYS A O 1
ATOM 790 N N . ASP A 1 98 ? -14.588 -11.034 2.816 1.00 95.88 98 ASP A N 1
ATOM 791 C CA . ASP A 1 98 ? -15.472 -11.978 2.125 1.00 95.88 98 ASP A CA 1
ATOM 792 C C . ASP A 1 98 ? -15.987 -11.412 0.784 1.00 95.88 98 ASP A C 1
ATOM 794 O O . ASP A 1 98 ? -16.423 -12.164 -0.086 1.00 95.88 98 ASP A O 1
ATOM 798 N N . GLU A 1 99 ? -15.859 -10.098 0.573 1.00 96.38 99 GLU A N 1
ATOM 799 C CA . GLU A 1 99 ? -16.226 -9.396 -0.664 1.00 96.38 99 GLU A CA 1
ATOM 800 C C . GLU A 1 99 ? -15.049 -9.264 -1.648 1.00 96.38 99 GLU A C 1
ATOM 802 O O . GLU A 1 99 ? -15.242 -8.944 -2.821 1.00 96.38 99 GLU A O 1
ATOM 807 N N . LEU A 1 100 ? -13.816 -9.537 -1.204 1.00 93.81 100 LEU A N 1
ATOM 808 C CA . LEU A 1 100 ? -12.597 -9.365 -2.009 1.00 93.81 100 LEU A CA 1
ATOM 809 C C . LEU A 1 100 ? -12.290 -10.558 -2.934 1.00 93.81 100 LEU A C 1
ATOM 811 O O . LEU A 1 100 ? -11.324 -10.525 -3.700 1.00 93.81 100 LEU A O 1
ATOM 815 N N . GLY A 1 101 ? -13.098 -11.618 -2.880 1.00 94.19 101 GLY A N 1
ATOM 816 C CA . GLY A 1 101 ? -12.909 -12.826 -3.678 1.00 94.19 101 GLY A CA 1
ATOM 817 C C . GLY A 1 101 ? -11.755 -13.704 -3.180 1.00 94.19 101 GLY A C 1
ATOM 818 O O . GLY A 1 101 ? -11.534 -13.862 -1.982 1.00 94.19 101 GLY A O 1
ATOM 819 N N . LYS A 1 102 ? -11.028 -14.346 -4.104 1.00 95.25 102 LYS A N 1
ATOM 820 C CA . LYS A 1 102 ? -9.966 -15.315 -3.774 1.00 95.25 102 LYS A CA 1
ATOM 821 C C . LYS A 1 102 ? -8.627 -14.619 -3.520 1.00 95.25 102 LYS A C 1
ATOM 823 O O . LYS A 1 102 ? -7.744 -14.652 -4.373 1.00 95.25 102 LYS A O 1
ATOM 828 N N . VAL A 1 103 ? -8.490 -14.018 -2.342 1.00 96.31 103 VAL A N 1
ATOM 829 C CA . VAL A 1 103 ? -7.270 -13.335 -1.882 1.00 96.31 103 VAL A CA 1
ATOM 830 C C . VAL A 1 103 ? -6.899 -13.749 -0.458 1.00 96.31 103 VAL A C 1
ATOM 832 O O . VAL A 1 103 ? -7.736 -14.204 0.321 1.00 96.31 103 VAL A O 1
ATOM 835 N N . SER A 1 104 ? -5.632 -13.576 -0.095 1.00 97.12 104 SER A N 1
ATOM 836 C CA . SER A 1 104 ? -5.154 -13.701 1.279 1.00 97.12 104 SER A CA 1
ATOM 837 C C . SER A 1 104 ? -5.242 -12.346 1.978 1.00 97.12 104 SER A C 1
ATOM 839 O O . SER A 1 104 ? -4.465 -11.436 1.682 1.00 97.12 104 SER A O 1
ATOM 841 N N . VAL A 1 105 ? -6.095 -12.240 2.994 1.00 97.25 105 VAL A N 1
ATOM 842 C CA . VAL A 1 105 ? -6.255 -11.015 3.791 1.00 97.25 105 VAL A CA 1
ATOM 843 C C . VAL A 1 105 ? -5.564 -11.146 5.150 1.00 97.25 105 VAL A C 1
ATOM 845 O O . VAL A 1 105 ? -5.687 -12.158 5.835 1.00 97.25 105 VAL A O 1
ATOM 848 N N . GLY A 1 106 ? -4.817 -10.117 5.541 1.00 93.56 106 GLY A N 1
ATOM 849 C CA . GLY A 1 106 ? -4.290 -9.926 6.892 1.00 93.56 106 GLY A CA 1
ATOM 850 C C . GLY A 1 106 ? -4.442 -8.470 7.333 1.00 93.56 106 GLY A C 1
ATOM 851 O O . GLY A 1 106 ? -5.096 -7.679 6.655 1.00 93.56 106 GLY A O 1
ATOM 852 N N . LYS A 1 107 ? -3.787 -8.092 8.438 1.00 92.50 107 LYS A N 1
ATOM 853 C CA . LYS A 1 107 ? -3.876 -6.731 8.994 1.00 92.50 107 LYS A CA 1
ATOM 854 C C . LYS A 1 107 ? -3.478 -5.673 7.975 1.00 92.50 107 LYS A C 1
ATOM 856 O O . LYS A 1 107 ? -2.324 -5.629 7.544 1.00 92.50 107 LYS A O 1
ATOM 861 N N . SER A 1 108 ? -4.457 -4.861 7.581 1.00 93.19 108 SER A N 1
ATOM 862 C CA . SER A 1 108 ? -4.338 -3.842 6.532 1.00 93.19 108 SER A CA 1
ATOM 863 C C . SER A 1 108 ? -3.854 -4.357 5.175 1.00 93.19 108 SER A C 1
ATOM 865 O O . SER A 1 108 ? -3.480 -3.529 4.359 1.00 93.19 108 SER A O 1
ATOM 867 N N . CYS A 1 109 ? -3.769 -5.665 4.912 1.00 96.12 109 CYS A N 1
ATOM 868 C CA . CYS A 1 109 ? -2.996 -6.204 3.787 1.00 96.12 109 CYS A CA 1
ATOM 869 C C . CYS A 1 109 ? -3.792 -7.234 2.988 1.00 96.12 109 CYS A C 1
ATOM 871 O O . CYS A 1 109 ? -4.282 -8.209 3.552 1.00 96.12 109 CYS A O 1
ATOM 873 N N . ILE A 1 110 ? -3.849 -7.041 1.673 1.00 97.12 110 ILE A N 1
ATOM 874 C CA . ILE A 1 110 ? -4.515 -7.913 0.701 1.00 97.12 110 ILE A CA 1
ATOM 875 C C . ILE A 1 110 ? -3.447 -8.447 -0.262 1.00 97.12 110 ILE A C 1
ATOM 877 O O . ILE A 1 110 ? -2.628 -7.659 -0.747 1.00 97.12 110 ILE A O 1
ATOM 881 N N . ARG A 1 111 ? -3.423 -9.764 -0.498 1.00 94.94 111 ARG A N 1
ATOM 882 C CA . ARG A 1 111 ? -2.426 -10.474 -1.321 1.00 94.94 111 ARG A CA 1
ATOM 883 C C . ARG A 1 111 ? -3.050 -11.501 -2.251 1.00 94.94 111 ARG A C 1
ATOM 885 O O . ARG A 1 111 ? -4.003 -12.174 -1.801 1.00 94.94 111 ARG A O 1
#